Protein AF-E5BEN2-F1 (afdb_monomer_lite)

Sequence (14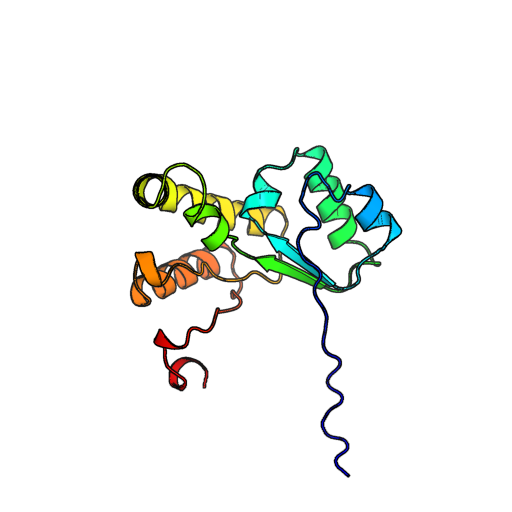9 aa):
MSSLWRSLMNLYLASLENDYVTIETMIDVKPLFVLGSFYYLQKLKQEILEQYFSYINSKDCKGFILDSGAFSMLNAKGGTESFLKNFDNYIDDYIKFIKFWNVKNFI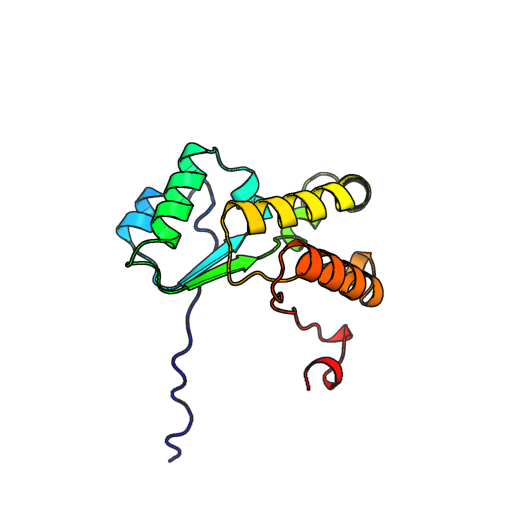ELDIDPLVGYSKVLEIREKIEKEVGRKSIPVWHISRGIEEWK

Radius of gyration: 16.74 Å; chains: 1; bounding box: 40×41×43 Å

Secondary structure (DSSP, 8-state):
--TT-------PBP-TTSTTS-HHHHHHH--SEEEEEHHHHTTS-HHHHHHHHHHHTSTT--EEEEE--HHHHHTSTTHHHHHHHHHHHHHHHHHHHHHHTT-SEEB----HHHH-HHHHHHHHHHHHHHHTS--BPPP-GGG-GGG--

Organism: NCBI:txid469605

Foldseek 3Di:
DDPPPPPPDQDADEDCLDPVNQLVNCVVVLRQHHEYEPVRLVPDDPVRNVSVLVSCPDPSHNYYEYEPCLVVVCPDPPHPVVCVVCVVVSLVVVLVVCQVSVHQEYAFRPDCVRPHPVVSVVSQVVSCVSNVHHYDYDDDVVVPPVVVD

pLDDT: mean 84.95, std 13.23, range [40.06, 98.19]

Structure (mmCIF, N/CA/C/O backbone):
data_AF-E5BEN2-F1
#
_entry.id   AF-E5BEN2-F1
#
loop_
_atom_site.group_PDB
_atom_site.id
_atom_site.type_symbol
_atom_site.label_atom_id
_atom_site.label_alt_id
_atom_site.label_comp_id
_atom_site.label_asym_id
_atom_site.label_entity_id
_atom_site.label_seq_id
_atom_site.pdbx_PDB_ins_code
_atom_site.Cartn_x
_atom_site.Cartn_y
_atom_site.Cartn_z
_atom_site.occupancy
_atom_site.B_iso_or_equiv
_atom_site.auth_seq_id
_atom_site.auth_comp_id
_atom_site.auth_asym_id
_atom_site.auth_atom_id
_atom_site.pdbx_PDB_model_num
ATOM 1 N N . MET A 1 1 ? -19.823 -29.394 -21.049 1.00 40.06 1 MET A N 1
ATOM 2 C CA . MET A 1 1 ? -18.737 -29.016 -20.115 1.00 40.06 1 MET A CA 1
ATOM 3 C C . MET A 1 1 ? -18.604 -27.499 -20.140 1.00 40.06 1 MET A C 1
ATOM 5 O O . MET A 1 1 ? -18.471 -26.942 -21.219 1.00 40.06 1 MET A O 1
ATOM 9 N N . SER A 1 2 ? -18.803 -26.841 -18.995 1.00 44.56 2 SER A N 1
ATOM 10 C CA . SER A 1 2 ? -19.105 -25.406 -18.870 1.00 44.56 2 SER A CA 1
ATOM 11 C C . SER A 1 2 ? -17.981 -24.483 -19.351 1.00 44.56 2 SER A C 1
ATOM 13 O O . SER A 1 2 ? -16.894 -24.467 -18.778 1.00 44.56 2 SER A O 1
ATOM 15 N N . SER A 1 3 ? -18.290 -23.621 -20.314 1.00 48.03 3 SER A N 1
ATOM 16 C CA . SER A 1 3 ? -17.457 -22.514 -20.802 1.00 48.03 3 SER A CA 1
ATOM 17 C C . SER A 1 3 ? -17.395 -21.308 -19.842 1.00 48.03 3 SER A C 1
ATOM 19 O O . SER A 1 3 ? -17.119 -20.196 -20.276 1.00 48.03 3 SER A O 1
ATOM 21 N N . LEU A 1 4 ? -17.666 -21.505 -18.546 1.00 51.31 4 LEU A N 1
ATOM 22 C CA . LEU A 1 4 ? -17.880 -20.431 -17.562 1.00 51.31 4 LEU A CA 1
ATOM 23 C C . LEU A 1 4 ? -16.706 -20.184 -16.595 1.00 51.31 4 LEU A C 1
ATOM 25 O O . LEU A 1 4 ? -16.824 -19.342 -15.716 1.00 51.31 4 LEU A O 1
ATOM 29 N N . TRP A 1 5 ? -15.558 -20.848 -16.769 1.00 48.09 5 TRP A N 1
ATOM 30 C CA . TRP A 1 5 ? -14.411 -20.726 -15.847 1.00 48.09 5 TRP A CA 1
ATOM 31 C C . TRP A 1 5 ? -13.084 -20.445 -16.557 1.00 48.09 5 TRP A C 1
ATOM 33 O O . TRP A 1 5 ? -12.080 -21.117 -16.341 1.00 48.09 5 TRP A O 1
ATOM 43 N N . ARG A 1 6 ? -13.068 -19.441 -17.431 1.00 49.69 6 ARG A N 1
ATOM 44 C CA . ARG A 1 6 ? -11.819 -18.770 -17.818 1.00 49.69 6 ARG A CA 1
ATOM 45 C C . ARG A 1 6 ? -11.941 -17.279 -17.533 1.00 49.69 6 ARG A C 1
ATOM 47 O O . ARG A 1 6 ? -11.786 -16.465 -18.436 1.00 49.69 6 ARG A O 1
ATOM 54 N N . SER A 1 7 ? -12.234 -16.909 -16.284 1.00 61.81 7 SER A N 1
ATOM 55 C CA . SER A 1 7 ? -11.740 -15.609 -15.835 1.00 61.81 7 SER A CA 1
ATOM 56 C C . SER A 1 7 ? -10.217 -15.734 -15.798 1.00 61.81 7 SER A C 1
ATOM 58 O O . SER A 1 7 ? -9.661 -16.668 -15.218 1.00 61.81 7 SER A O 1
ATOM 60 N N . LEU A 1 8 ? -9.531 -14.867 -16.536 1.00 73.12 8 LEU A N 1
ATOM 61 C CA . LEU A 1 8 ? -8.081 -14.771 -16.448 1.00 73.12 8 LEU A CA 1
ATOM 62 C C . LEU A 1 8 ? -7.760 -14.287 -15.031 1.00 73.12 8 LEU A C 1
ATOM 64 O O . LEU A 1 8 ? -8.157 -13.190 -14.645 1.00 73.12 8 LEU A O 1
ATOM 68 N N . MET A 1 9 ? -7.110 -15.138 -14.239 1.00 82.38 9 MET A N 1
ATOM 69 C CA . MET A 1 9 ? -6.640 -14.770 -12.910 1.00 82.38 9 MET A CA 1
ATOM 70 C C . MET A 1 9 ? -5.370 -13.932 -13.056 1.00 82.38 9 MET A C 1
ATOM 72 O O . MET A 1 9 ? -4.389 -14.390 -13.642 1.00 82.38 9 MET A O 1
ATOM 76 N N . ASN A 1 10 ? -5.386 -12.71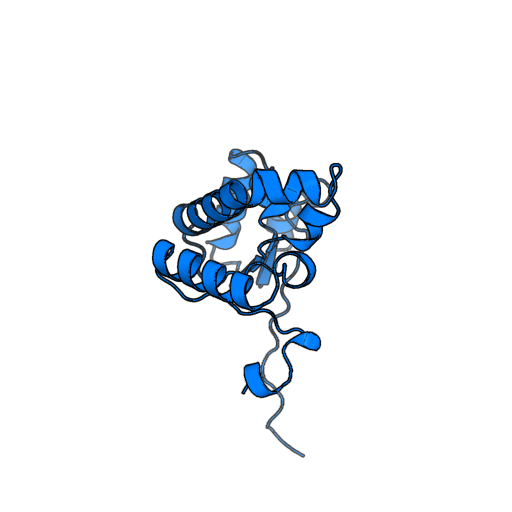6 -12.516 1.00 90.69 10 ASN A N 1
ATOM 77 C CA . ASN A 1 10 ? -4.198 -11.872 -12.459 1.00 90.69 10 ASN A CA 1
ATOM 78 C C . ASN A 1 10 ? -3.327 -12.319 -11.278 1.00 90.69 10 ASN A C 1
ATOM 80 O O . ASN A 1 10 ? -3.766 -12.265 -10.130 1.00 90.69 10 ASN A O 1
ATOM 84 N N . LEU A 1 11 ? -2.101 -12.766 -11.557 1.00 91.38 11 LEU A N 1
ATOM 85 C CA . LEU A 1 11 ? -1.121 -13.139 -10.537 1.00 91.38 11 LEU A CA 1
ATOM 86 C C . LEU A 1 11 ? -0.263 -11.925 -10.181 1.00 91.38 11 LEU A C 1
ATOM 88 O O . LEU A 1 11 ? 0.613 -11.555 -10.959 1.00 91.38 11 LEU A O 1
ATOM 92 N N . TYR A 1 12 ? -0.503 -11.335 -9.012 1.00 94.19 12 TYR A N 1
ATOM 93 C CA . TYR A 1 12 ? 0.297 -10.225 -8.501 1.00 94.19 12 TYR A CA 1
ATOM 94 C C . TYR A 1 12 ? 1.534 -10.747 -7.761 1.00 94.19 12 TYR A C 1
ATOM 96 O O . TYR A 1 12 ? 1.404 -11.510 -6.803 1.00 94.19 12 TYR A O 1
ATOM 104 N N . LEU A 1 13 ? 2.730 -10.343 -8.199 1.00 92.12 13 LEU A N 1
ATOM 105 C CA . LEU A 1 13 ? 3.991 -10.718 -7.554 1.00 92.12 13 LEU A CA 1
ATOM 106 C C . LEU A 1 13 ? 4.354 -9.715 -6.455 1.00 92.12 13 LEU A C 1
ATOM 108 O O . LEU A 1 13 ? 4.351 -8.509 -6.698 1.00 92.12 13 LEU A O 1
ATOM 112 N N . ALA A 1 14 ? 4.662 -10.232 -5.265 1.00 90.12 14 ALA A N 1
ATOM 113 C CA . ALA A 1 14 ? 5.042 -9.453 -4.087 1.00 90.12 14 ALA A CA 1
ATOM 114 C C . ALA A 1 14 ? 6.553 -9.509 -3.817 1.00 90.12 14 ALA A C 1
ATOM 116 O O . ALA A 1 14 ? 7.260 -10.318 -4.420 1.00 90.12 14 ALA A O 1
ATOM 117 N N . SER A 1 15 ? 7.034 -8.708 -2.857 1.00 85.44 15 SER A N 1
ATOM 118 C CA . SER A 1 15 ? 8.439 -8.700 -2.413 1.00 85.44 15 SER A CA 1
ATOM 119 C C . SER A 1 15 ? 9.429 -8.239 -3.499 1.00 85.44 15 SER A C 1
ATOM 121 O O . SER A 1 15 ? 10.587 -8.662 -3.518 1.00 85.44 15 SER A O 1
ATOM 123 N N . LEU A 1 16 ? 8.988 -7.341 -4.380 1.00 84.56 16 LEU A N 1
ATOM 124 C CA . LEU A 1 16 ? 9.842 -6.670 -5.369 1.00 84.56 16 LEU A CA 1
ATOM 125 C C . LEU A 1 16 ? 10.476 -5.382 -4.810 1.00 84.56 16 LEU A C 1
ATOM 127 O O . LEU A 1 16 ? 11.177 -4.666 -5.515 1.00 84.56 16 LEU A O 1
ATOM 131 N N . GLU A 1 17 ? 10.201 -5.086 -3.542 1.00 80.12 17 GLU A N 1
ATOM 132 C CA . GLU A 1 17 ? 10.622 -3.902 -2.797 1.00 80.12 17 GLU A CA 1
ATOM 133 C C . GLU A 1 17 ? 11.664 -4.202 -1.699 1.00 80.12 17 GLU A C 1
ATOM 135 O O . GLU A 1 17 ? 11.862 -3.391 -0.796 1.00 80.12 17 GLU A O 1
ATOM 140 N N . ASN A 1 18 ? 12.320 -5.366 -1.759 1.00 71.38 18 ASN A N 1
ATOM 141 C CA . ASN A 1 18 ? 13.310 -5.822 -0.777 1.00 71.38 18 ASN A CA 1
ATOM 142 C C . ASN A 1 18 ? 14.736 -5.802 -1.347 1.00 71.38 18 ASN A C 1
ATOM 144 O O . ASN A 1 18 ? 14.928 -6.067 -2.528 1.00 71.38 18 ASN A O 1
ATOM 148 N N . ASP A 1 19 ? 15.744 -5.620 -0.484 1.00 62.19 19 ASP A N 1
ATOM 149 C CA . ASP A 1 19 ? 17.171 -5.508 -0.858 1.00 62.19 19 ASP A CA 1
ATOM 150 C C . ASP A 1 19 ? 17.726 -6.687 -1.689 1.00 62.19 19 ASP A C 1
ATOM 152 O O . ASP A 1 19 ? 18.760 -6.558 -2.341 1.00 62.19 19 ASP A O 1
ATOM 156 N N . TYR A 1 20 ? 17.054 -7.843 -1.672 1.00 60.41 20 TYR A N 1
ATOM 157 C CA . TYR A 1 20 ? 17.446 -9.044 -2.420 1.00 60.41 20 TYR A CA 1
ATOM 158 C C . TYR A 1 20 ? 16.941 -9.071 -3.867 1.00 60.41 20 TYR A C 1
ATOM 160 O O . TYR A 1 20 ? 17.491 -9.803 -4.687 1.00 60.41 20 TYR A O 1
ATOM 168 N N . VAL A 1 21 ? 15.893 -8.305 -4.180 1.00 62.06 21 VAL A N 1
ATOM 169 C CA . VAL A 1 21 ? 15.361 -8.149 -5.536 1.00 62.06 21 VAL A CA 1
ATOM 170 C C . VAL A 1 21 ? 15.634 -6.713 -5.935 1.00 62.06 21 VAL A C 1
ATOM 172 O O . VAL A 1 21 ? 14.925 -5.793 -5.536 1.00 62.06 21 VAL A O 1
ATOM 175 N N . THR A 1 22 ? 16.706 -6.506 -6.696 1.00 69.75 22 THR A N 1
ATOM 176 C CA . THR A 1 22 ? 17.035 -5.165 -7.171 1.00 69.75 22 THR A CA 1
ATOM 177 C C . THR A 1 22 ? 15.934 -4.669 -8.104 1.00 69.75 22 THR A C 1
ATOM 179 O O . THR A 1 22 ? 15.300 -5.444 -8.825 1.00 69.75 22 THR A O 1
ATOM 182 N N . ILE A 1 23 ? 15.734 -3.352 -8.135 1.00 75.19 23 ILE A N 1
ATOM 183 C CA . ILE A 1 23 ? 14.875 -2.691 -9.123 1.00 75.19 23 ILE A CA 1
ATOM 184 C C . ILE A 1 23 ? 15.209 -3.132 -10.560 1.00 75.19 23 ILE A C 1
ATOM 186 O O . ILE A 1 23 ? 14.318 -3.284 -11.391 1.00 75.19 23 ILE A O 1
ATOM 190 N N . GLU A 1 24 ? 16.483 -3.429 -10.820 1.00 80.06 24 GLU A N 1
ATOM 191 C CA . GLU A 1 24 ? 16.995 -3.974 -12.079 1.00 80.06 24 GLU A CA 1
ATOM 192 C C . GLU A 1 24 ? 16.328 -5.312 -12.420 1.00 80.06 24 GLU A C 1
ATOM 194 O O . GLU A 1 24 ? 15.848 -5.493 -13.533 1.00 80.06 24 GLU A O 1
ATOM 199 N N . THR A 1 25 ? 16.176 -6.206 -11.437 1.00 83.25 25 THR A N 1
ATOM 200 C CA . THR A 1 25 ? 15.481 -7.488 -11.629 1.00 83.25 25 THR A CA 1
ATOM 201 C C . THR A 1 25 ? 14.020 -7.271 -12.024 1.00 83.25 25 THR A C 1
ATOM 203 O O . THR A 1 25 ? 13.506 -7.965 -12.899 1.00 83.25 25 THR A O 1
ATOM 206 N N . MET A 1 26 ? 13.335 -6.290 -11.423 1.00 83.06 26 MET A N 1
ATOM 207 C CA . MET A 1 26 ? 11.960 -5.953 -11.811 1.00 83.06 26 MET A CA 1
ATOM 208 C C . MET A 1 26 ? 11.896 -5.400 -13.243 1.00 83.06 26 MET A C 1
ATOM 210 O O . MET A 1 26 ? 10.996 -5.765 -14.002 1.00 83.06 26 MET A O 1
ATOM 214 N N . ILE A 1 27 ? 12.859 -4.558 -13.624 1.00 79.44 27 ILE A N 1
ATOM 215 C CA . ILE A 1 27 ? 12.969 -3.988 -14.974 1.00 79.44 27 ILE A CA 1
ATOM 216 C C . ILE A 1 27 ? 13.252 -5.074 -16.022 1.00 79.44 27 ILE A C 1
ATOM 218 O O . ILE A 1 27 ? 12.712 -4.995 -17.129 1.00 79.44 27 ILE A O 1
ATOM 222 N N . ASP A 1 28 ? 14.037 -6.093 -15.676 1.00 86.38 28 ASP A N 1
ATOM 223 C CA . ASP A 1 28 ? 14.388 -7.197 -16.573 1.00 86.38 28 ASP A CA 1
ATOM 224 C C . ASP A 1 28 ? 13.249 -8.214 -16.716 1.00 86.38 28 ASP A C 1
ATOM 226 O O . ASP A 1 28 ? 12.886 -8.601 -17.829 1.00 86.38 28 ASP A O 1
ATOM 230 N N . VAL A 1 29 ? 12.652 -8.631 -15.595 1.00 88.69 29 VAL A N 1
ATOM 231 C CA . VAL A 1 29 ? 11.583 -9.646 -15.565 1.00 88.69 29 VAL A CA 1
ATOM 232 C C . VAL A 1 29 ? 10.251 -9.084 -16.059 1.00 88.69 29 VAL A C 1
ATOM 234 O O . VAL A 1 29 ? 9.445 -9.820 -16.628 1.00 88.69 29 VAL A O 1
ATOM 237 N N . LYS A 1 30 ? 10.015 -7.783 -15.861 1.00 91.19 30 LYS A N 1
ATOM 238 C CA . LYS A 1 30 ? 8.799 -7.066 -16.270 1.00 91.19 30 LYS A CA 1
ATOM 239 C C . LYS A 1 30 ? 7.503 -7.750 -15.805 1.00 91.19 30 LYS A C 1
ATOM 241 O O . LYS A 1 30 ? 6.663 -8.115 -16.634 1.00 91.19 30 LYS A O 1
ATOM 246 N N . PRO A 1 31 ? 7.305 -7.916 -14.487 1.00 92.25 31 PRO A N 1
ATOM 247 C CA . PRO A 1 31 ? 6.089 -8.515 -13.949 1.00 92.25 31 PRO A CA 1
ATOM 248 C C . PRO A 1 31 ? 4.823 -7.729 -14.324 1.00 92.25 31 PRO A C 1
ATOM 250 O O . PRO A 1 31 ? 4.630 -6.582 -13.936 1.00 92.25 31 PRO A O 1
ATOM 253 N N . LEU A 1 32 ? 3.896 -8.385 -15.025 1.00 94.25 32 LEU A N 1
ATOM 254 C CA . LEU A 1 32 ? 2.661 -7.744 -15.492 1.00 94.25 32 LEU A CA 1
ATOM 255 C C . LEU A 1 32 ? 1.781 -7.218 -14.349 1.00 94.25 32 LEU A C 1
ATOM 257 O O . LEU A 1 32 ? 1.083 -6.225 -14.534 1.00 94.25 32 LEU A O 1
ATOM 261 N N . PHE A 1 33 ? 1.782 -7.871 -13.189 1.00 95.44 33 PHE A N 1
ATOM 262 C CA . PHE A 1 33 ? 0.991 -7.452 -12.037 1.00 95.44 33 PHE A CA 1
ATOM 263 C C . PHE A 1 33 ? 1.855 -7.465 -10.778 1.00 95.44 33 PHE A C 1
ATOM 265 O O . PHE A 1 33 ? 2.511 -8.464 -10.479 1.00 95.44 33 PHE A O 1
ATOM 272 N N . VAL A 1 34 ? 1.844 -6.359 -10.037 1.00 94.94 34 VAL A N 1
ATOM 273 C CA . VAL A 1 34 ? 2.730 -6.132 -8.890 1.00 94.94 34 VAL A CA 1
ATOM 274 C C . VAL A 1 34 ? 1.920 -5.830 -7.636 1.00 94.94 34 VAL A C 1
ATOM 276 O O . VAL A 1 34 ? 1.047 -4.960 -7.646 1.00 94.94 34 VAL A O 1
ATOM 279 N N . LEU A 1 35 ? 2.218 -6.546 -6.555 1.00 95.12 35 LEU A N 1
ATOM 280 C CA . LEU A 1 35 ? 1.724 -6.257 -5.212 1.00 95.12 35 LEU A CA 1
ATOM 281 C C . LEU A 1 35 ? 2.872 -5.637 -4.415 1.00 95.12 35 LEU A C 1
ATOM 283 O O . LEU A 1 35 ? 3.847 -6.319 -4.123 1.00 95.12 35 LEU A O 1
ATOM 287 N N . GLY A 1 36 ? 2.775 -4.354 -4.085 1.00 94.06 36 GLY A N 1
ATOM 288 C CA . GLY A 1 36 ? 3.777 -3.681 -3.258 1.00 94.06 36 GLY A CA 1
ATOM 289 C C . GLY A 1 36 ? 3.284 -3.505 -1.830 1.00 94.06 36 GLY A C 1
ATOM 290 O O . GLY A 1 36 ? 2.113 -3.211 -1.626 1.00 94.06 36 GLY A O 1
ATOM 291 N N . SER A 1 37 ? 4.164 -3.626 -0.842 1.00 93.94 37 SER A N 1
ATOM 292 C CA . SER A 1 37 ? 3.849 -3.356 0.560 1.00 93.94 37 SER A CA 1
ATOM 293 C C . SER A 1 37 ? 4.308 -1.961 0.977 1.00 93.94 37 SER A C 1
ATOM 295 O O . SER A 1 37 ? 5.499 -1.637 0.923 1.00 93.94 37 SER A O 1
ATOM 297 N N 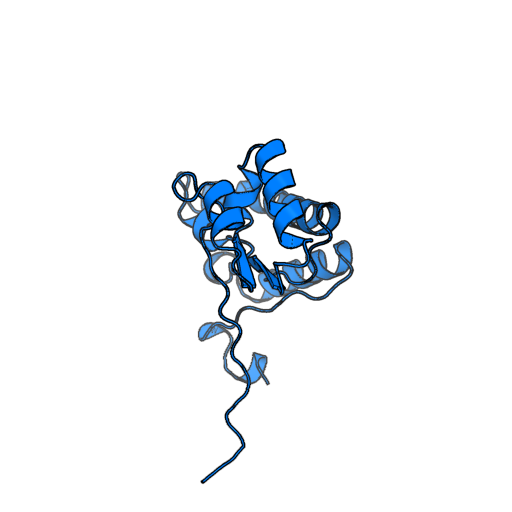. PHE A 1 38 ? 3.387 -1.133 1.474 1.00 94.56 38 PHE A N 1
ATOM 298 C CA . PHE A 1 38 ? 3.705 0.201 1.990 1.00 94.56 38 PHE A CA 1
ATOM 299 C C . PHE A 1 38 ? 4.750 0.166 3.115 1.00 94.56 38 PHE A C 1
ATOM 301 O O . PHE A 1 38 ? 5.603 1.051 3.195 1.00 94.56 38 PHE A O 1
ATOM 308 N N . TYR A 1 39 ? 4.739 -0.870 3.960 1.00 91.50 39 TYR A N 1
ATOM 309 C CA . TYR A 1 39 ? 5.719 -1.049 5.035 1.00 91.50 39 TYR A CA 1
ATOM 310 C C . TYR A 1 39 ? 7.176 -1.077 4.542 1.00 91.50 39 TYR A C 1
ATOM 312 O O . TYR A 1 39 ? 8.067 -0.566 5.225 1.00 91.50 39 TYR A O 1
ATOM 320 N N . TYR A 1 40 ? 7.425 -1.672 3.376 1.00 91.12 40 TYR A N 1
ATOM 321 C CA . TYR A 1 40 ? 8.759 -1.759 2.784 1.00 91.12 40 TYR A CA 1
ATOM 322 C C . TYR A 1 40 ? 9.033 -0.580 1.848 1.00 91.12 40 TYR A C 1
ATOM 324 O O . TYR A 1 40 ? 10.071 0.066 1.977 1.00 91.12 40 TYR A O 1
ATOM 332 N N . LEU A 1 41 ? 8.071 -0.221 0.990 1.00 92.56 41 LEU A N 1
ATOM 333 C CA . LEU A 1 41 ? 8.219 0.874 0.026 1.00 92.56 41 LEU A CA 1
ATOM 334 C C . LEU A 1 41 ? 8.556 2.215 0.689 1.00 92.56 41 LEU A C 1
ATOM 336 O O . LEU A 1 41 ? 9.399 2.947 0.180 1.00 92.56 41 LEU A O 1
ATOM 340 N N . GLN A 1 42 ? 7.960 2.527 1.845 1.00 92.00 42 GLN A N 1
ATOM 341 C CA . GLN A 1 42 ? 8.234 3.784 2.553 1.00 92.00 42 GLN A CA 1
ATOM 342 C C . GLN A 1 42 ? 9.669 3.898 3.101 1.00 92.00 42 GLN A C 1
ATOM 344 O O . GLN A 1 42 ? 10.091 4.980 3.495 1.00 92.00 42 GLN A O 1
ATOM 349 N N . LYS A 1 43 ? 10.404 2.782 3.179 1.00 90.12 43 LYS A N 1
ATOM 350 C CA . LYS A 1 43 ? 11.782 2.730 3.690 1.00 90.12 43 LYS A CA 1
ATOM 351 C C . LYS A 1 43 ? 12.824 2.821 2.582 1.00 90.12 43 LYS A C 1
ATOM 353 O O . LYS A 1 43 ? 14.008 2.977 2.878 1.00 90.12 43 LYS A O 1
ATOM 358 N N . LEU A 1 44 ? 12.402 2.672 1.328 1.00 89.31 44 LEU A N 1
ATOM 359 C CA . LEU A 1 44 ? 13.297 2.777 0.188 1.00 89.31 44 LEU A CA 1
ATOM 360 C C . LEU A 1 44 ? 13.804 4.210 0.046 1.00 89.31 44 LEU A C 1
ATOM 362 O O . LEU A 1 44 ? 13.122 5.178 0.383 1.00 89.31 44 LEU A O 1
ATOM 366 N N . LYS A 1 45 ? 15.014 4.342 -0.498 1.00 90.50 45 LYS A N 1
ATOM 367 C CA . LYS A 1 45 ? 15.533 5.648 -0.904 1.00 90.50 45 LYS A CA 1
ATOM 368 C C . LYS A 1 45 ? 14.656 6.227 -2.012 1.00 90.50 45 LYS A C 1
ATOM 370 O O . LYS A 1 45 ? 14.150 5.481 -2.854 1.00 90.50 45 LYS A O 1
ATOM 375 N N . GLN A 1 46 ? 14.529 7.550 -2.031 1.00 90.38 46 GLN A N 1
ATOM 376 C CA . GLN A 1 46 ? 13.672 8.265 -2.975 1.00 90.38 46 GLN A CA 1
ATOM 377 C C . GLN A 1 46 ? 13.988 7.900 -4.434 1.00 90.38 46 GLN A C 1
ATOM 379 O O . GLN A 1 46 ? 13.069 7.658 -5.210 1.00 90.38 46 GLN A O 1
ATOM 384 N N . GLU A 1 47 ? 15.267 7.757 -4.794 1.00 90.12 47 GLU A N 1
ATOM 385 C CA . GLU A 1 47 ? 15.674 7.436 -6.166 1.00 90.12 47 GLU A CA 1
ATOM 386 C C . GLU A 1 47 ? 15.227 6.028 -6.592 1.00 90.12 47 GLU A C 1
ATOM 388 O O . GLU A 1 47 ? 14.903 5.796 -7.756 1.00 90.12 47 GLU A O 1
ATOM 393 N N . ILE A 1 48 ? 15.196 5.077 -5.653 1.00 89.19 48 ILE A N 1
ATOM 394 C CA . ILE A 1 48 ? 14.724 3.707 -5.905 1.00 89.19 48 ILE A CA 1
ATOM 395 C C . ILE A 1 48 ? 13.200 3.704 -6.022 1.00 89.19 48 ILE A C 1
ATOM 397 O O . ILE A 1 48 ? 12.647 3.050 -6.905 1.00 89.19 48 ILE A O 1
ATOM 401 N N . LEU A 1 49 ? 12.519 4.462 -5.162 1.00 91.62 49 LEU A N 1
ATO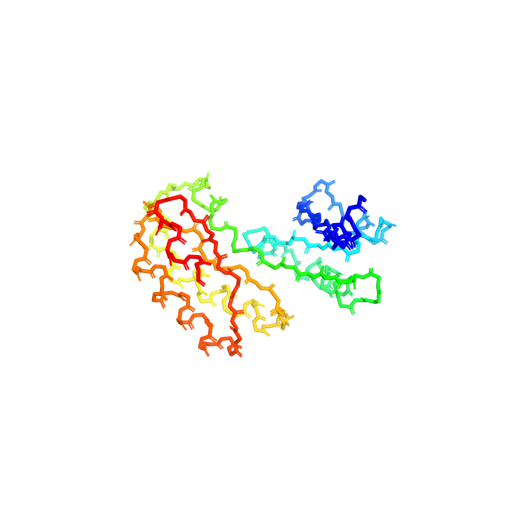M 402 C CA . LEU A 1 49 ? 11.065 4.580 -5.177 1.00 91.62 49 LEU A CA 1
ATOM 403 C C . LEU A 1 49 ? 10.561 5.218 -6.481 1.00 91.62 49 LEU A C 1
ATOM 405 O O . LEU A 1 49 ? 9.586 4.749 -7.067 1.00 91.62 49 LEU A O 1
ATOM 409 N N . GLU A 1 50 ? 11.266 6.231 -6.986 1.00 92.62 50 GLU A N 1
ATOM 410 C CA . GLU A 1 50 ? 11.000 6.842 -8.291 1.00 92.62 50 GLU A CA 1
ATOM 411 C C . GLU A 1 50 ? 11.163 5.847 -9.440 1.00 92.62 50 GLU A C 1
ATOM 413 O O . GLU A 1 50 ? 10.304 5.782 -10.321 1.00 92.62 50 GLU A O 1
ATOM 418 N N . GLN A 1 51 ? 12.214 5.023 -9.423 1.00 90.88 51 GLN A N 1
ATOM 419 C CA . GLN A 1 51 ? 12.388 3.968 -10.426 1.00 90.88 51 GLN A CA 1
ATOM 420 C C . GLN A 1 51 ? 11.289 2.903 -10.331 1.00 90.88 51 GLN A C 1
ATOM 422 O O . GLN A 1 51 ? 10.760 2.472 -11.358 1.00 90.88 51 GLN A O 1
ATOM 427 N N . TYR A 1 52 ? 10.893 2.528 -9.112 1.00 92.56 52 TYR A N 1
ATOM 428 C CA . TYR A 1 52 ? 9.796 1.595 -8.872 1.00 92.56 52 TYR A CA 1
ATOM 429 C C . TYR A 1 52 ? 8.497 2.116 -9.487 1.00 92.56 52 TYR A C 1
ATOM 431 O O . TYR A 1 52 ? 7.885 1.442 -10.314 1.00 92.56 52 TYR A O 1
ATOM 439 N N . PHE A 1 53 ? 8.105 3.352 -9.174 1.00 93.69 53 PHE A N 1
ATOM 440 C CA . PHE A 1 53 ? 6.884 3.935 -9.727 1.00 93.69 53 PHE A CA 1
ATOM 441 C C . PHE A 1 53 ? 6.990 4.294 -11.211 1.00 93.69 53 PHE A C 1
ATOM 443 O O . PHE A 1 53 ? 5.975 4.272 -11.907 1.00 93.69 53 PHE A O 1
ATOM 450 N N . SER A 1 54 ? 8.189 4.558 -11.732 1.00 93.00 54 SER A N 1
ATOM 451 C CA . SER A 1 54 ? 8.424 4.668 -13.175 1.00 93.00 54 SER A CA 1
ATOM 452 C C . SER A 1 54 ? 8.069 3.359 -13.885 1.00 93.00 54 SER A C 1
ATOM 454 O O . SER A 1 54 ? 7.330 3.367 -14.871 1.00 93.00 54 SER A O 1
ATOM 456 N N . TYR A 1 55 ? 8.494 2.217 -13.330 1.00 92.75 55 TYR A N 1
ATOM 457 C CA . TYR A 1 55 ? 8.109 0.903 -13.837 1.00 92.75 55 TYR A CA 1
ATOM 458 C C . TYR A 1 55 ? 6.600 0.643 -13.704 1.00 92.75 55 TYR A C 1
ATOM 460 O O . TYR A 1 55 ? 5.962 0.255 -14.686 1.00 92.75 55 TYR A O 1
ATOM 468 N N . ILE A 1 56 ? 6.011 0.902 -12.530 1.00 94.19 56 ILE A N 1
ATOM 469 C CA . ILE A 1 56 ? 4.569 0.715 -12.286 1.00 94.19 56 ILE A CA 1
ATOM 470 C C . ILE A 1 56 ? 3.710 1.521 -13.268 1.00 94.19 56 ILE A C 1
ATOM 472 O O . ILE A 1 56 ? 2.681 1.031 -13.725 1.00 94.19 56 ILE A O 1
ATOM 476 N N . ASN A 1 57 ? 4.138 2.733 -13.620 1.00 94.50 57 ASN A N 1
ATOM 477 C CA . ASN A 1 57 ? 3.427 3.600 -14.560 1.00 94.50 57 ASN A CA 1
ATOM 478 C C . ASN A 1 57 ? 3.786 3.336 -16.034 1.00 94.50 57 ASN A C 1
ATOM 480 O O . ASN A 1 57 ? 3.244 3.986 -16.930 1.00 94.50 57 ASN A O 1
ATOM 484 N N . SER A 1 58 ? 4.705 2.409 -16.306 1.00 93.62 58 SER A N 1
ATOM 485 C CA . SER A 1 58 ? 5.105 2.053 -17.665 1.00 93.62 58 SER A CA 1
ATOM 486 C C . SER A 1 58 ? 4.064 1.166 -18.355 1.00 93.62 58 SER A C 1
ATOM 488 O O . SER A 1 58 ? 3.200 0.556 -17.731 1.00 93.62 58 SER A O 1
ATOM 490 N N . LYS A 1 59 ? 4.191 1.016 -19.677 1.00 94.12 59 LYS A N 1
ATOM 491 C CA . LYS A 1 59 ? 3.348 0.105 -20.472 1.00 94.12 59 LYS A CA 1
ATOM 492 C C . LYS A 1 59 ? 3.546 -1.383 -20.142 1.00 94.12 59 LYS A C 1
ATOM 494 O O . LYS A 1 59 ? 2.715 -2.200 -20.560 1.00 94.12 59 LYS A O 1
ATOM 499 N N . ASP A 1 60 ? 4.649 -1.723 -19.474 1.00 93.12 60 ASP A N 1
ATOM 500 C CA . ASP A 1 60 ? 5.039 -3.100 -19.172 1.00 93.12 60 ASP A CA 1
ATOM 501 C C . ASP A 1 60 ? 4.283 -3.629 -17.939 1.00 93.12 60 ASP A C 1
ATOM 503 O O . ASP A 1 60 ? 3.936 -4.807 -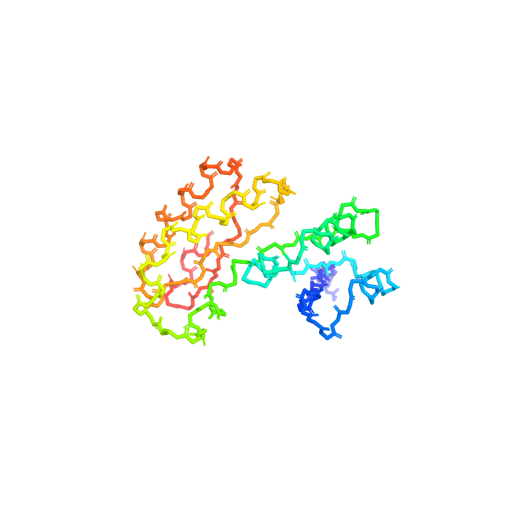17.902 1.00 93.12 60 ASP A O 1
ATOM 507 N N . CYS A 1 61 ? 3.922 -2.755 -16.991 1.00 94.00 61 CYS A N 1
ATOM 508 C CA . CYS A 1 61 ? 3.057 -3.095 -15.864 1.00 94.00 61 CYS A CA 1
ATOM 509 C C . CYS A 1 61 ? 1.575 -2.940 -16.257 1.00 94.00 61 CYS A C 1
ATOM 511 O O . CYS A 1 61 ? 1.150 -1.927 -16.812 1.00 94.00 61 CYS A O 1
ATOM 513 N N . LYS A 1 62 ? 0.764 -3.968 -15.998 1.00 95.19 62 LYS A N 1
ATOM 514 C CA . LYS A 1 62 ? -0.684 -4.004 -16.272 1.00 95.19 62 LYS A CA 1
ATOM 515 C C . LYS A 1 62 ? -1.534 -3.763 -15.035 1.00 95.19 62 LYS A C 1
ATOM 517 O O . LYS A 1 62 ? -2.702 -3.408 -15.174 1.00 95.19 62 LYS A O 1
ATOM 522 N N . GLY A 1 63 ? -0.978 -3.929 -13.841 1.00 95.12 63 GLY A N 1
ATOM 523 C CA . GLY A 1 63 ? -1.696 -3.619 -12.617 1.00 95.12 63 GLY A CA 1
ATOM 524 C C . GLY A 1 63 ? -0.794 -3.557 -11.400 1.00 95.12 63 GLY A C 1
ATOM 525 O O . GLY A 1 63 ? 0.090 -4.385 -11.215 1.00 95.12 63 GLY A O 1
ATOM 526 N N . PHE A 1 64 ? -1.091 -2.596 -10.537 1.00 96.81 64 PHE A N 1
ATOM 527 C CA . PHE A 1 64 ? -0.449 -2.436 -9.245 1.00 96.81 64 PHE A CA 1
ATOM 528 C C . PHE A 1 64 ? -1.507 -2.412 -8.151 1.00 96.81 64 PHE A C 1
ATOM 530 O O . PHE A 1 64 ? -2.546 -1.758 -8.309 1.00 96.81 64 PHE A O 1
ATOM 537 N N . ILE A 1 65 ? -1.237 -3.137 -7.070 1.00 97.44 65 ILE A N 1
ATOM 538 C CA . ILE A 1 65 ? -1.984 -3.069 -5.819 1.00 97.44 65 ILE A CA 1
ATOM 539 C C . ILE A 1 65 ? -0.989 -2.708 -4.722 1.00 97.44 65 ILE A C 1
ATOM 541 O O . ILE A 1 65 ? 0.063 -3.333 -4.602 1.00 97.44 65 ILE A O 1
ATOM 545 N N . LEU A 1 66 ? -1.333 -1.699 -3.927 1.00 97.31 66 LEU A N 1
ATOM 546 C CA . LEU A 1 66 ? -0.602 -1.370 -2.713 1.00 97.31 66 LEU A CA 1
ATOM 547 C C . LEU A 1 66 ? -1.256 -2.072 -1.522 1.00 97.31 66 LEU A C 1
ATOM 549 O O . LEU A 1 66 ? -2.401 -1.788 -1.187 1.00 97.31 66 LEU A O 1
ATOM 553 N N . ASP A 1 67 ? -0.529 -2.972 -0.884 1.00 95.19 67 ASP A N 1
ATOM 554 C CA . ASP A 1 67 ? -0.860 -3.503 0.430 1.00 95.19 67 ASP A CA 1
ATOM 555 C C . ASP A 1 67 ? -0.419 -2.513 1.520 1.00 95.19 67 ASP A C 1
ATOM 557 O O . ASP A 1 67 ? 0.658 -1.913 1.439 1.00 95.19 67 ASP A O 1
ATOM 561 N N . SER A 1 68 ? -1.238 -2.359 2.561 1.00 91.19 68 SER A N 1
ATOM 562 C CA . SER A 1 68 ? -0.910 -1.520 3.711 1.00 91.19 68 SER A CA 1
ATOM 563 C C . SER A 1 68 ? 0.308 -2.046 4.466 1.00 91.19 68 SER A C 1
ATOM 565 O O . SER A 1 68 ? 1.024 -1.253 5.063 1.00 91.19 68 SER A O 1
ATOM 567 N N . GLY A 1 69 ? 0.584 -3.357 4.433 1.00 88.62 69 GLY A N 1
ATOM 568 C CA . GLY A 1 69 ? 1.721 -3.950 5.146 1.00 88.62 69 GLY A CA 1
ATOM 569 C C . GLY A 1 69 ? 1.604 -3.858 6.672 1.00 88.62 69 GLY A C 1
ATOM 570 O O . GLY A 1 69 ? 2.610 -3.986 7.378 1.00 88.62 69 GLY A O 1
ATOM 571 N N . ALA A 1 70 ? 0.390 -3.643 7.189 1.00 82.56 70 ALA A N 1
ATOM 572 C CA . ALA A 1 70 ? 0.142 -3.455 8.613 1.00 82.56 70 ALA A CA 1
ATOM 573 C C . ALA A 1 70 ? 0.609 -4.665 9.438 1.00 82.56 70 ALA A C 1
ATOM 575 O O . ALA A 1 70 ? 1.315 -4.490 10.429 1.00 82.56 70 ALA A O 1
ATOM 576 N N . PHE A 1 71 ? 0.341 -5.891 8.975 1.00 80.00 71 PHE A N 1
ATOM 577 C CA . PHE A 1 71 ? 0.801 -7.122 9.627 1.00 80.00 71 PHE A CA 1
ATOM 578 C C . PHE A 1 71 ? 2.331 -7.193 9.782 1.00 80.00 71 PHE A C 1
ATOM 580 O O . PHE A 1 71 ? 2.844 -7.566 10.840 1.00 80.00 71 PHE A O 1
ATOM 587 N N . SER A 1 72 ? 3.084 -6.791 8.754 1.00 79.44 72 SER A N 1
ATOM 588 C CA . SER A 1 72 ? 4.553 -6.747 8.802 1.00 79.44 72 SER A CA 1
ATOM 589 C C . SER A 1 72 ? 5.057 -5.724 9.817 1.00 79.44 72 SER A C 1
ATOM 591 O O . SER A 1 72 ? 6.059 -5.961 10.494 1.00 79.44 72 SER A O 1
ATOM 593 N N . MET A 1 73 ? 4.347 -4.604 9.973 1.00 74.00 73 MET A N 1
ATOM 594 C CA . MET A 1 73 ? 4.680 -3.608 10.986 1.00 74.00 73 MET A CA 1
ATOM 595 C C . MET A 1 73 ? 4.433 -4.109 12.411 1.00 74.00 73 MET A C 1
ATOM 597 O O . MET A 1 73 ? 5.238 -3.823 13.293 1.00 74.00 73 MET A O 1
ATOM 601 N N . LEU A 1 74 ? 3.375 -4.889 12.638 1.00 73.38 74 LEU A N 1
ATOM 602 C CA . LEU A 1 74 ? 3.068 -5.469 13.953 1.00 73.38 74 LEU A CA 1
ATOM 603 C C . LEU A 1 74 ? 4.125 -6.440 14.451 1.00 73.38 74 LEU A C 1
ATOM 605 O O . LEU A 1 74 ? 4.427 -6.479 15.641 1.00 73.38 74 LEU A O 1
ATOM 609 N N . ASN A 1 75 ? 4.715 -7.189 13.527 1.00 71.00 75 ASN A N 1
ATOM 610 C CA . ASN A 1 75 ? 5.779 -8.136 13.829 1.00 71.00 75 ASN A CA 1
ATOM 611 C C . ASN A 1 75 ? 7.172 -7.476 13.887 1.00 71.00 75 ASN A C 1
ATOM 613 O O . ASN A 1 75 ? 8.167 -8.157 14.143 1.00 71.00 75 ASN A O 1
ATOM 617 N N . ALA A 1 76 ? 7.276 -6.162 13.653 1.00 69.06 76 ALA A N 1
ATOM 618 C CA . ALA A 1 76 ? 8.537 -5.436 13.734 1.00 69.06 76 ALA A CA 1
ATOM 619 C C . ALA A 1 76 ? 8.992 -5.226 15.194 1.00 69.06 76 ALA A C 1
ATOM 621 O O . ALA A 1 76 ? 8.192 -5.181 16.131 1.00 69.06 76 ALA A O 1
ATOM 622 N N . LYS A 1 77 ? 10.310 -5.083 15.404 1.00 54.09 77 LYS A N 1
ATOM 623 C CA . LYS A 1 77 ? 10.913 -4.882 16.736 1.00 54.09 77 LYS A CA 1
ATOM 624 C C . LYS A 1 77 ? 10.289 -3.663 17.437 1.00 54.09 77 LYS A C 1
ATOM 626 O O . LYS A 1 77 ? 10.419 -2.551 16.939 1.00 54.09 77 LYS A O 1
ATOM 631 N N . GLY A 1 78 ? 9.657 -3.877 18.594 1.00 60.44 78 GLY A N 1
ATOM 632 C CA . GLY A 1 78 ? 8.973 -2.832 19.376 1.00 60.44 78 GLY A CA 1
ATOM 633 C C . GLY A 1 78 ? 7.560 -3.211 19.838 1.00 60.44 78 GLY A C 1
ATOM 634 O O . GLY A 1 78 ? 7.037 -2.579 20.753 1.00 60.44 78 GLY A O 1
ATOM 635 N N . GLY A 1 79 ? 6.978 -4.268 19.259 1.00 64.94 79 GLY A N 1
ATOM 636 C CA . GLY A 1 79 ? 5.706 -4.851 19.694 1.00 64.94 79 GLY A CA 1
ATOM 637 C C . GLY A 1 79 ? 4.485 -3.940 19.505 1.00 64.94 79 GLY A C 1
ATOM 638 O O . GLY A 1 79 ? 4.563 -2.841 18.954 1.00 64.94 79 GLY A O 1
ATOM 639 N N . THR A 1 80 ? 3.335 -4.408 19.997 1.00 66.50 80 THR A N 1
ATOM 640 C CA . THR A 1 80 ? 2.024 -3.747 19.869 1.00 66.50 80 THR A CA 1
ATOM 641 C C . THR A 1 80 ? 1.986 -2.339 20.469 1.00 66.50 80 THR A C 1
ATOM 643 O O . THR A 1 80 ? 1.297 -1.460 19.960 1.00 66.50 80 THR A O 1
ATOM 646 N N . GLU A 1 81 ? 2.745 -2.092 21.535 1.00 67.88 81 GLU A N 1
ATOM 647 C CA . GLU A 1 81 ? 2.734 -0.812 22.249 1.00 67.88 81 GLU A CA 1
ATOM 648 C C . GLU A 1 81 ? 3.386 0.313 21.430 1.00 67.88 81 GLU A C 1
ATOM 650 O O . GLU A 1 81 ? 2.839 1.412 21.319 1.00 67.88 81 GLU A O 1
ATOM 655 N N . SER A 1 82 ? 4.511 0.024 20.766 1.00 68.19 82 SER A N 1
ATOM 656 C CA . SER A 1 82 ? 5.134 0.988 19.856 1.00 68.19 82 SER A CA 1
ATOM 657 C C . SER A 1 82 ? 4.294 1.224 18.600 1.00 68.19 82 SER A C 1
ATOM 659 O O . SER A 1 82 ? 4.333 2.327 18.051 1.00 68.19 82 SER A O 1
ATOM 661 N N . PHE A 1 83 ? 3.552 0.211 18.142 1.00 68.75 83 PHE A N 1
ATOM 662 C CA . PHE A 1 83 ? 2.618 0.340 17.026 1.00 68.75 83 PHE A CA 1
ATOM 663 C C . PHE A 1 83 ? 1.490 1.312 17.364 1.00 68.75 83 PHE A C 1
ATOM 665 O O . PHE A 1 83 ? 1.304 2.285 16.642 1.00 68.75 83 PHE A O 1
ATOM 672 N N . LEU A 1 84 ? 0.797 1.104 18.489 1.00 70.75 84 LEU A N 1
ATOM 673 C CA . LEU A 1 84 ? -0.331 1.946 18.900 1.00 70.75 84 LEU A CA 1
ATOM 674 C C . LEU A 1 84 ? 0.066 3.420 19.043 1.00 70.75 84 LEU A C 1
ATOM 676 O O . LEU A 1 84 ? -0.711 4.302 18.694 1.00 70.75 84 LEU A O 1
ATOM 680 N N . LYS A 1 85 ? 1.297 3.696 19.489 1.00 75.62 85 LYS A N 1
ATOM 681 C CA . LYS A 1 85 ? 1.807 5.066 19.624 1.00 75.62 85 LYS A CA 1
ATOM 682 C C . LYS A 1 85 ? 2.069 5.762 18.283 1.00 75.62 85 LYS A C 1
ATOM 684 O O . LYS A 1 85 ? 1.916 6.975 18.192 1.00 75.62 85 LYS A O 1
ATOM 689 N N . ASN A 1 86 ? 2.470 5.011 17.258 1.00 77.50 86 ASN A N 1
ATOM 690 C CA . ASN A 1 86 ? 2.794 5.539 15.926 1.00 77.50 86 ASN A CA 1
ATOM 691 C C . ASN A 1 86 ? 1.677 5.301 14.901 1.00 77.50 86 ASN A C 1
ATOM 693 O O . ASN A 1 86 ? 1.849 5.575 13.714 1.00 77.50 86 ASN A O 1
ATOM 697 N N . PHE A 1 87 ? 0.546 4.775 15.356 1.00 82.44 87 PHE A N 1
ATOM 698 C CA . PHE A 1 87 ? -0.516 4.271 14.507 1.00 82.44 87 PHE A CA 1
ATOM 699 C C . PHE A 1 87 ? -1.164 5.359 13.644 1.00 82.44 87 PHE A C 1
ATOM 701 O O . PHE A 1 87 ? -1.290 5.192 12.431 1.00 82.44 87 PHE A O 1
ATOM 708 N N . ASP A 1 88 ? -1.499 6.500 14.249 1.00 87.12 88 ASP A N 1
ATOM 709 C CA . ASP A 1 88 ? -2.096 7.629 13.527 1.00 87.12 88 ASP A CA 1
ATOM 710 C C . ASP A 1 88 ? -1.139 8.194 12.469 1.00 87.12 88 ASP A C 1
ATOM 712 O O . ASP A 1 88 ? -1.552 8.446 11.336 1.00 87.12 88 ASP A O 1
ATOM 716 N N . ASN A 1 89 ? 0.155 8.297 12.799 1.00 90.81 89 ASN A N 1
ATOM 717 C CA . ASN A 1 89 ? 1.182 8.732 11.849 1.00 90.81 89 ASN A CA 1
ATOM 718 C C . ASN A 1 89 ? 1.260 7.782 10.651 1.00 90.81 89 ASN A C 1
ATOM 720 O O . ASN A 1 89 ? 1.348 8.234 9.515 1.00 90.81 89 ASN A O 1
ATOM 724 N N . TYR A 1 90 ? 1.168 6.472 10.889 1.00 91.44 90 TYR A N 1
ATOM 725 C CA . TYR A 1 90 ? 1.200 5.490 9.811 1.00 91.44 90 TYR A CA 1
ATOM 726 C C . TYR A 1 90 ? 0.003 5.608 8.867 1.00 91.44 90 TYR A C 1
ATOM 728 O O . TYR A 1 90 ? 0.176 5.516 7.654 1.00 91.44 90 TYR A O 1
ATOM 736 N N . ILE A 1 91 ? -1.203 5.835 9.401 1.00 93.31 91 ILE A N 1
ATOM 737 C CA . ILE A 1 91 ? -2.398 6.078 8.580 1.00 93.31 91 ILE A CA 1
ATOM 738 C C . ILE A 1 91 ? -2.199 7.331 7.726 1.00 93.31 91 ILE A C 1
ATOM 740 O O . ILE A 1 91 ? -2.462 7.309 6.523 1.00 93.31 91 ILE A O 1
ATOM 744 N N . ASP A 1 92 ? -1.728 8.419 8.332 1.00 95.62 92 ASP A N 1
ATOM 745 C CA . ASP A 1 92 ? -1.539 9.682 7.625 1.00 95.62 92 ASP A CA 1
ATOM 746 C C . ASP A 1 92 ? -0.449 9.567 6.550 1.00 95.62 92 ASP A C 1
ATOM 748 O O . ASP A 1 92 ? -0.614 10.079 5.441 1.00 95.62 92 ASP A O 1
ATOM 752 N N . ASP A 1 93 ? 0.640 8.854 6.830 1.00 96.00 93 ASP A N 1
ATOM 753 C CA . ASP A 1 93 ? 1.709 8.610 5.865 1.00 96.00 93 ASP A CA 1
ATOM 754 C C . ASP A 1 93 ? 1.262 7.666 4.744 1.00 96.00 93 ASP A C 1
ATOM 756 O O . ASP A 1 93 ? 1.592 7.909 3.582 1.00 96.00 93 ASP A O 1
ATOM 760 N N . TYR A 1 94 ? 0.424 6.671 5.043 1.00 96.94 94 TYR A N 1
ATOM 761 C CA . TYR A 1 94 ? -0.200 5.820 4.030 1.00 96.94 94 TYR A CA 1
ATOM 762 C C . TYR A 1 94 ? -1.095 6.633 3.084 1.00 96.94 94 TYR A C 1
ATOM 764 O O . TYR A 1 94 ? -0.970 6.532 1.862 1.00 96.94 94 TYR A O 1
ATOM 772 N N . ILE A 1 95 ? -1.938 7.521 3.627 1.00 97.62 95 ILE A N 1
ATOM 773 C CA . ILE A 1 95 ? -2.777 8.443 2.843 1.00 97.62 95 ILE A CA 1
ATOM 774 C C . ILE A 1 95 ? -1.910 9.350 1.962 1.00 97.62 95 ILE A C 1
ATOM 776 O O . ILE A 1 95 ? -2.173 9.482 0.761 1.00 97.62 95 ILE A O 1
ATOM 780 N N . LYS A 1 96 ? -0.868 9.973 2.531 1.00 98.00 96 LYS A N 1
ATOM 781 C CA . LYS A 1 96 ? 0.062 10.832 1.779 1.00 98.00 96 LYS A CA 1
ATOM 782 C C . LYS A 1 96 ? 0.728 10.056 0.651 1.00 98.00 96 LYS A C 1
ATOM 784 O O . LYS A 1 96 ? 0.770 10.558 -0.468 1.00 98.00 96 LYS A O 1
ATOM 789 N N . PHE A 1 97 ? 1.187 8.837 0.919 1.00 98.00 97 PHE A N 1
ATOM 790 C CA . PHE A 1 97 ? 1.851 7.983 -0.058 1.00 98.00 97 PHE A CA 1
ATOM 791 C C . PHE A 1 97 ? 0.922 7.624 -1.225 1.00 98.00 97 PHE A C 1
ATOM 793 O O . PHE A 1 97 ? 1.287 7.808 -2.388 1.00 98.00 97 PHE A O 1
ATOM 800 N N . ILE A 1 98 ? -0.313 7.197 -0.932 1.00 98.19 98 ILE A N 1
ATOM 801 C CA . ILE A 1 98 ? -1.333 6.889 -1.946 1.00 98.19 98 ILE A CA 1
ATOM 802 C C . ILE A 1 98 ? -1.642 8.113 -2.817 1.00 98.19 98 ILE A C 1
ATOM 804 O O . ILE A 1 98 ? -1.826 7.987 -4.033 1.00 98.19 98 ILE A O 1
ATOM 808 N N . LYS A 1 99 ? -1.734 9.303 -2.212 1.00 98.06 99 LYS A N 1
ATOM 809 C CA . LYS A 1 99 ? -2.012 10.553 -2.934 1.00 98.06 99 LYS A CA 1
ATOM 810 C C . LYS A 1 99 ? -0.825 10.979 -3.789 1.00 98.06 99 LYS A C 1
ATOM 812 O O . LYS A 1 99 ? -1.024 11.267 -4.965 1.00 98.06 99 LYS A O 1
ATOM 817 N N . PHE A 1 100 ? 0.377 10.973 -3.220 1.00 97.44 100 PHE A N 1
ATOM 818 C CA . PHE A 1 100 ? 1.610 11.394 -3.881 1.00 97.44 100 PHE A CA 1
ATOM 819 C C . PHE A 1 100 ? 1.897 10.553 -5.129 1.00 97.44 100 PHE A C 1
ATOM 821 O O . PHE A 1 100 ? 2.073 11.101 -6.213 1.00 97.44 100 PHE A O 1
ATOM 828 N N . TRP A 1 101 ? 1.834 9.225 -5.005 1.00 97.38 101 TRP A N 1
ATOM 829 C CA . TRP A 1 101 ? 2.058 8.302 -6.122 1.00 97.38 101 TRP A CA 1
ATOM 830 C C . TRP A 1 101 ? 0.800 7.999 -6.943 1.00 97.38 101 TRP A C 1
ATOM 832 O O . TRP A 1 101 ? 0.836 7.184 -7.863 1.00 97.38 101 TRP A O 1
ATOM 842 N N . ASN A 1 102 ? -0.325 8.650 -6.627 1.00 96.94 102 ASN A N 1
ATOM 843 C CA . ASN A 1 102 ? -1.611 8.480 -7.307 1.00 96.94 102 ASN A CA 1
ATOM 844 C C . ASN A 1 102 ? -2.056 7.006 -7.436 1.00 96.94 102 ASN A C 1
ATOM 846 O O . ASN A 1 102 ? -2.624 6.597 -8.455 1.00 96.94 102 ASN A O 1
ATOM 850 N N . VAL A 1 103 ? -1.806 6.208 -6.395 1.00 97.12 103 VAL A N 1
ATOM 851 C CA . VAL A 1 103 ? -2.077 4.764 -6.377 1.00 97.12 103 VAL A CA 1
ATOM 852 C C . VAL A 1 103 ? -3.572 4.505 -6.554 1.00 97.12 103 VAL A C 1
ATOM 854 O O . VAL A 1 103 ? -4.401 5.040 -5.815 1.00 97.12 103 VAL A O 1
ATOM 857 N N . LYS A 1 104 ? -3.928 3.691 -7.554 1.00 96.31 104 LYS A N 1
ATOM 858 C CA . LYS A 1 104 ? -5.330 3.439 -7.926 1.00 96.31 104 LYS A CA 1
ATOM 859 C C . LYS A 1 104 ? -5.989 2.356 -7.088 1.00 96.31 104 LYS A C 1
ATOM 861 O O . LYS A 1 104 ? -7.103 2.568 -6.626 1.00 96.31 104 LYS A O 1
ATOM 866 N N . ASN A 1 105 ? -5.287 1.247 -6.880 1.00 97.12 105 ASN A N 1
ATOM 867 C CA . ASN A 1 105 ? -5.771 0.116 -6.102 1.00 97.12 105 ASN A CA 1
ATOM 868 C C . ASN A 1 105 ? -4.912 -0.012 -4.850 1.00 97.12 105 ASN A C 1
ATOM 870 O O . ASN A 1 105 ? -3.696 -0.185 -4.951 1.00 97.12 105 ASN A O 1
ATOM 874 N N . PHE A 1 106 ? -5.534 0.076 -3.684 1.00 97.62 106 PHE A N 1
ATOM 875 C CA . PHE A 1 106 ? -4.852 -0.104 -2.411 1.00 97.62 106 PHE A CA 1
ATOM 876 C C . PHE A 1 106 ? -5.747 -0.867 -1.444 1.00 97.62 106 PHE A C 1
ATOM 878 O O . PHE A 1 106 ? -6.969 -0.726 -1.476 1.00 97.62 106 PHE A O 1
ATOM 885 N N . ILE A 1 107 ? -5.129 -1.685 -0.607 1.00 95.75 107 ILE A N 1
ATOM 886 C CA . ILE A 1 107 ? -5.792 -2.506 0.398 1.00 95.75 107 ILE A CA 1
ATOM 887 C C . ILE A 1 107 ? -5.991 -1.664 1.661 1.00 95.75 107 ILE A C 1
ATOM 889 O O . ILE A 1 107 ? -5.204 -0.761 1.963 1.00 95.75 107 ILE A O 1
ATOM 893 N N . GLU A 1 108 ? -7.075 -1.920 2.386 1.00 92.81 108 GLU A N 1
ATOM 894 C CA . GLU A 1 108 ? -7.260 -1.351 3.719 1.00 92.81 108 GLU A CA 1
ATOM 895 C C . GLU A 1 108 ? -6.185 -1.805 4.726 1.00 92.81 108 GLU A C 1
ATOM 897 O O . GLU A 1 108 ? -5.328 -2.643 4.437 1.00 92.81 108 GLU A O 1
ATOM 902 N N . LEU A 1 109 ? -6.221 -1.244 5.936 1.00 90.44 109 LEU A N 1
ATOM 903 C CA . LEU A 1 109 ? -5.381 -1.733 7.025 1.00 90.44 109 LEU A CA 1
ATOM 904 C C . LEU A 1 109 ? -6.014 -2.989 7.637 1.00 90.44 109 LEU A C 1
ATOM 906 O O . LEU A 1 109 ? -7.058 -2.900 8.278 1.00 90.44 109 LEU A O 1
ATOM 910 N N . ASP A 1 110 ? -5.349 -4.132 7.473 1.00 85.50 110 ASP A N 1
ATOM 911 C CA . ASP A 1 110 ? -5.662 -5.388 8.166 1.00 85.50 110 ASP A CA 1
ATOM 912 C C . ASP A 1 110 ? -5.076 -5.356 9.588 1.00 85.50 110 ASP A C 1
ATOM 914 O O . ASP A 1 110 ? -3.896 -5.645 9.814 1.00 85.50 110 ASP A O 1
ATOM 918 N N . ILE A 1 111 ? -5.892 -4.896 10.540 1.00 84.69 111 ILE A N 1
ATOM 919 C CA . ILE A 1 111 ? -5.514 -4.688 11.951 1.00 84.69 111 ILE A CA 1
ATOM 920 C C . ILE A 1 111 ? -6.651 -5.037 12.922 1.00 84.69 111 ILE A C 1
ATOM 922 O O . ILE A 1 111 ? -6.629 -4.635 14.090 1.00 84.69 111 ILE A O 1
ATOM 926 N N . ASP A 1 112 ? -7.650 -5.789 12.459 1.00 83.56 112 ASP A N 1
ATOM 927 C CA . ASP A 1 112 ? -8.795 -6.242 13.251 1.00 83.56 112 ASP A CA 1
ATOM 928 C C . ASP A 1 112 ? -8.404 -6.823 14.611 1.00 83.56 112 ASP A C 1
ATOM 930 O O . ASP A 1 112 ? -9.054 -6.464 15.597 1.00 83.56 112 ASP A O 1
ATOM 934 N N . PRO A 1 113 ? -7.344 -7.657 14.726 1.00 79.81 113 PRO A N 1
ATOM 935 C CA . PRO A 1 113 ? -6.968 -8.249 16.007 1.00 79.81 113 PRO A CA 1
ATOM 936 C C . PRO A 1 113 ? -6.522 -7.233 17.066 1.00 79.81 113 PRO A C 1
ATOM 938 O O . PRO A 1 113 ? -6.402 -7.595 18.233 1.00 79.81 113 PRO A O 1
ATOM 941 N N . LEU A 1 114 ? -6.243 -5.984 16.681 1.00 78.75 114 LEU A N 1
ATOM 942 C CA . LEU A 1 114 ? -5.697 -4.965 17.577 1.00 78.75 114 LEU A CA 1
ATOM 943 C C . LEU A 1 114 ? -6.712 -3.927 18.007 1.00 78.75 114 LEU A C 1
ATOM 945 O O . LEU A 1 114 ? -6.741 -3.545 19.173 1.00 78.75 114 LEU A O 1
ATOM 949 N N . VAL A 1 115 ? -7.495 -3.434 17.052 1.00 82.69 115 VAL A N 1
ATOM 950 C CA . VAL A 1 115 ? -8.394 -2.294 17.271 1.00 82.69 115 VAL A CA 1
ATOM 951 C C . VAL A 1 115 ? -9.867 -2.672 17.141 1.00 82.69 115 VAL A C 1
ATOM 953 O O . VAL A 1 115 ? -10.738 -1.862 17.451 1.00 82.69 115 VAL A O 1
ATOM 956 N N . GLY A 1 116 ? -10.153 -3.907 16.716 1.00 86.44 116 GLY A N 1
ATOM 957 C CA . GLY A 1 116 ? -11.498 -4.380 16.423 1.00 86.44 116 GLY A CA 1
ATOM 958 C C . GLY A 1 116 ? -12.037 -3.865 15.086 1.00 86.44 116 GLY A C 1
ATOM 959 O O . GLY A 1 116 ? -11.607 -2.841 14.552 1.00 86.44 116 GLY A O 1
ATOM 960 N N . TYR A 1 117 ? -13.023 -4.582 14.544 1.00 87.94 117 TYR A N 1
ATOM 961 C CA . TYR A 1 117 ? -13.531 -4.325 13.195 1.00 87.94 117 TYR A CA 1
ATOM 962 C C . TYR A 1 117 ? -14.219 -2.958 13.043 1.00 87.94 117 TYR A C 1
ATOM 964 O O . TYR A 1 117 ? -14.038 -2.280 12.034 1.00 87.94 117 TYR A O 1
ATOM 972 N N . SER A 1 118 ? -14.947 -2.492 14.065 1.00 88.94 118 SER A N 1
ATOM 973 C CA . SER A 1 118 ? -15.582 -1.166 14.030 1.00 88.94 118 SER A CA 1
ATOM 974 C C . SER A 1 118 ? -14.561 -0.051 13.810 1.00 88.94 118 SER A C 1
ATOM 976 O O . SER A 1 118 ? -14.815 0.878 13.047 1.00 88.94 118 SER A O 1
ATOM 978 N N . LYS A 1 119 ? -13.375 -0.167 14.420 1.00 89.62 119 LYS A N 1
ATOM 979 C CA . LYS A 1 119 ? -12.317 0.825 14.252 1.00 89.62 119 LYS A CA 1
ATOM 980 C C . LYS A 1 119 ? -11.686 0.755 12.863 1.00 89.62 119 LYS A C 1
ATOM 982 O O . LYS A 1 119 ? -11.385 1.797 12.290 1.00 89.62 119 LYS A O 1
ATOM 987 N N . VAL A 1 120 ? -11.538 -0.446 12.300 1.00 89.38 120 VAL A N 1
ATOM 988 C CA . VAL A 1 120 ? -11.083 -0.635 10.911 1.00 89.38 120 VAL A CA 1
ATOM 989 C C . VAL A 1 120 ? -12.017 0.071 9.930 1.00 89.38 120 VAL A C 1
ATOM 991 O O . VAL A 1 120 ? -11.534 0.756 9.033 1.00 89.38 120 VAL A O 1
ATOM 994 N N . LEU A 1 121 ? -13.335 -0.004 10.137 1.00 91.31 121 LEU A N 1
ATOM 995 C CA . LEU A 1 121 ? -14.313 0.704 9.305 1.00 91.31 121 LEU A CA 1
ATOM 996 C C . LEU A 1 121 ? -14.166 2.231 9.378 1.00 91.31 121 LEU A C 1
ATOM 998 O O . LEU A 1 121 ? -14.164 2.883 8.336 1.00 91.31 121 LEU A O 1
ATOM 1002 N N . GLU A 1 122 ? -13.973 2.800 10.572 1.00 94.06 122 GLU A N 1
ATOM 1003 C CA . GLU A 1 122 ? -13.706 4.242 10.728 1.00 94.06 122 GLU A CA 1
ATOM 1004 C C . GLU A 1 122 ? -12.428 4.669 9.987 1.00 94.06 122 GLU A C 1
ATOM 1006 O O . GLU A 1 122 ? -12.379 5.717 9.341 1.00 94.06 122 GLU A O 1
ATOM 1011 N N . ILE A 1 123 ? -11.375 3.850 10.068 1.00 93.38 123 ILE A N 1
ATOM 1012 C CA . ILE A 1 123 ? -10.099 4.114 9.395 1.00 93.38 123 ILE A CA 1
ATOM 1013 C C . ILE A 1 123 ? -10.257 4.000 7.879 1.00 93.38 123 ILE A C 1
ATOM 1015 O O . ILE A 1 123 ? -9.762 4.866 7.156 1.00 93.38 123 ILE A O 1
ATOM 1019 N N . ARG A 1 124 ? -10.966 2.971 7.396 1.00 94.75 124 ARG A N 1
ATOM 1020 C CA . ARG A 1 124 ? -11.315 2.802 5.981 1.00 94.75 124 ARG A CA 1
ATOM 1021 C C . ARG A 1 124 ? -12.016 4.058 5.476 1.00 94.75 124 ARG A C 1
ATOM 1023 O O . ARG A 1 124 ? -11.558 4.653 4.506 1.00 94.75 124 ARG A O 1
ATOM 1030 N N . GLU A 1 125 ? -13.056 4.513 6.171 1.00 96.19 125 GLU A N 1
ATOM 1031 C CA . GLU A 1 125 ? -13.801 5.717 5.799 1.00 96.19 125 GLU A CA 1
ATOM 1032 C C . GLU A 1 125 ? -12.904 6.966 5.769 1.00 96.19 125 GLU A C 1
ATOM 1034 O O . GLU A 1 125 ? -12.938 7.719 4.792 1.00 96.19 125 GLU A O 1
ATOM 1039 N N . LYS A 1 126 ? -12.047 7.163 6.785 1.00 96.12 126 LYS A N 1
ATOM 1040 C CA . LYS A 1 126 ? -11.065 8.263 6.813 1.00 96.12 126 LYS A CA 1
ATOM 1041 C C . LYS A 1 126 ? -10.155 8.223 5.581 1.00 96.12 126 LYS A C 1
ATOM 1043 O O . LYS A 1 126 ? -10.020 9.234 4.894 1.00 96.12 126 LYS A O 1
ATOM 1048 N N . ILE A 1 127 ? -9.536 7.076 5.296 1.00 96.50 127 ILE A N 1
ATOM 1049 C CA . ILE A 1 127 ? -8.596 6.923 4.176 1.00 96.50 127 ILE A CA 1
ATOM 1050 C C . ILE A 1 127 ? -9.305 7.176 2.848 1.00 96.50 127 ILE A C 1
ATOM 1052 O O . ILE A 1 127 ? -8.829 7.969 2.039 1.00 96.50 127 ILE A O 1
ATOM 1056 N N . GLU A 1 128 ? -10.457 6.545 2.624 1.00 97.31 128 GLU A N 1
ATOM 1057 C CA . GLU A 1 128 ? -11.211 6.688 1.379 1.00 97.31 128 GLU A CA 1
ATOM 1058 C C . GLU A 1 128 ? -11.656 8.131 1.135 1.00 97.31 128 GLU A C 1
ATOM 1060 O O . GLU A 1 128 ? -11.573 8.617 0.004 1.00 97.31 128 GLU A O 1
ATOM 1065 N N . LYS A 1 129 ? -12.079 8.836 2.192 1.00 97.69 129 LYS A N 1
ATOM 1066 C CA . LYS A 1 129 ? -12.450 10.252 2.135 1.00 97.69 129 LYS A CA 1
ATOM 1067 C C . LYS A 1 129 ? -11.259 11.139 1.769 1.00 97.69 129 LYS A C 1
ATOM 1069 O O . LYS A 1 129 ? -11.382 11.985 0.888 1.00 97.69 129 LYS A O 1
ATOM 1074 N N . GLU A 1 130 ? -10.110 10.941 2.412 1.00 97.62 130 GLU A N 1
ATOM 1075 C CA . GLU A 1 130 ? -8.908 11.761 2.198 1.00 97.62 130 GLU A CA 1
ATOM 1076 C C . GLU A 1 130 ? -8.226 11.503 0.847 1.00 97.62 130 GLU A C 1
ATOM 1078 O O . GLU A 1 130 ? -7.649 12.411 0.233 1.00 97.62 130 GLU A O 1
ATOM 1083 N N . VAL A 1 131 ? -8.276 10.254 0.382 1.00 97.25 131 VAL A N 1
ATOM 1084 C CA . VAL A 1 131 ? -7.716 9.819 -0.902 1.00 97.25 131 VAL A CA 1
ATOM 1085 C C . VAL A 1 131 ? -8.682 10.100 -2.065 1.00 97.25 131 VAL A C 1
ATOM 1087 O O . VAL A 1 131 ? -8.242 10.321 -3.202 1.00 97.25 131 VAL A O 1
ATOM 1090 N N . GLY A 1 132 ? -9.990 10.085 -1.798 1.00 97.25 132 GLY A N 1
ATOM 1091 C CA . GLY A 1 132 ? -11.054 10.269 -2.785 1.00 97.25 132 GLY A CA 1
ATOM 1092 C C . GLY A 1 132 ? -11.328 9.035 -3.652 1.00 97.25 132 GLY A C 1
ATOM 1093 O O . GLY A 1 132 ? -11.791 9.181 -4.782 1.00 97.25 132 GLY A O 1
ATOM 1094 N N . ARG A 1 133 ? -10.993 7.825 -3.184 1.00 95.31 133 ARG A N 1
ATOM 1095 C CA . ARG A 1 133 ? -11.292 6.555 -3.877 1.00 95.31 133 ARG A CA 1
ATOM 1096 C C . ARG A 1 133 ? -11.422 5.405 -2.874 1.00 95.31 133 ARG A C 1
ATOM 1098 O O . ARG A 1 133 ? -10.884 5.497 -1.774 1.00 95.31 133 ARG A O 1
ATOM 1105 N N . LYS A 1 134 ? -12.135 4.348 -3.267 1.00 96.19 134 LYS A N 1
ATOM 1106 C CA . LYS A 1 134 ? -12.399 3.173 -2.425 1.00 96.19 134 LYS A CA 1
ATOM 1107 C C . LYS A 1 134 ? -11.158 2.301 -2.245 1.00 96.19 134 LYS A C 1
ATOM 1109 O O . LYS A 1 134 ? -10.384 2.151 -3.191 1.00 96.19 134 LYS A O 1
ATOM 1114 N N . SER A 1 135 ? -10.991 1.738 -1.049 1.00 95.44 135 SER A N 1
ATOM 1115 C CA . SER A 1 135 ? -9.979 0.714 -0.787 1.00 95.44 135 SER A CA 1
ATOM 1116 C C . SER A 1 135 ? -10.500 -0.674 -1.166 1.00 95.44 135 SER A C 1
ATOM 1118 O O . SER A 1 135 ? -11.700 -0.888 -1.347 1.00 95.44 135 SER A O 1
ATOM 1120 N N . ILE A 1 136 ? -9.588 -1.636 -1.286 1.00 94.19 136 ILE A N 1
ATOM 1121 C CA . ILE A 1 136 ? -9.911 -3.058 -1.375 1.00 94.19 136 ILE A CA 1
ATOM 1122 C C . ILE A 1 136 ? -10.070 -3.575 0.065 1.00 94.19 136 ILE A C 1
ATOM 1124 O O . ILE A 1 136 ? -9.091 -3.534 0.819 1.00 94.19 136 ILE A O 1
ATOM 1128 N N . PRO A 1 137 ? -11.270 -4.024 0.478 1.00 90.00 137 PRO A N 1
ATOM 1129 C CA . PRO A 1 137 ? -11.480 -4.581 1.809 1.00 90.00 137 PRO A CA 1
ATOM 1130 C C . PRO A 1 137 ? -10.798 -5.948 1.943 1.00 90.00 137 PRO A C 1
ATOM 1132 O O . PRO A 1 137 ? -10.750 -6.723 0.985 1.00 90.00 137 PRO A O 1
ATOM 1135 N N . VAL A 1 138 ? -10.291 -6.256 3.137 1.00 86.69 138 VAL A N 1
ATOM 1136 C CA . VAL A 1 138 ? -9.719 -7.568 3.464 1.00 86.69 138 VAL A CA 1
ATOM 1137 C C . VAL A 1 138 ? -10.783 -8.397 4.159 1.00 86.69 138 VAL A C 1
ATOM 1139 O O . VAL A 1 138 ? -11.403 -7.949 5.114 1.00 86.69 138 VAL A O 1
ATOM 1142 N N . TRP A 1 139 ? -11.015 -9.620 3.700 1.00 83.12 139 TRP A N 1
ATOM 1143 C CA . TRP A 1 139 ? -11.971 -10.494 4.367 1.00 83.12 139 TRP A CA 1
ATOM 1144 C C . TRP A 1 139 ? -11.299 -11.306 5.477 1.00 83.12 139 TRP A C 1
ATOM 1146 O O . TRP A 1 139 ? -10.269 -11.943 5.259 1.00 83.12 139 TRP A O 1
ATOM 1156 N N . HIS A 1 140 ? -11.939 -11.350 6.646 1.00 79.19 140 HIS A N 1
ATOM 1157 C CA . HIS A 1 140 ? -11.557 -12.225 7.751 1.00 79.19 140 HIS A CA 1
ATOM 1158 C C . HIS A 1 140 ? -12.719 -13.132 8.132 1.00 79.19 140 HIS A C 1
ATOM 1160 O O . HIS A 1 140 ? -13.860 -12.685 8.232 1.00 79.19 140 HIS A O 1
ATOM 1166 N N . ILE A 1 141 ? -12.409 -14.388 8.467 1.00 79.56 141 ILE A N 1
ATOM 1167 C CA . ILE A 1 141 ? -13.390 -15.367 8.967 1.00 79.56 141 ILE A CA 1
ATOM 1168 C C . ILE A 1 141 ? -14.181 -14.801 10.158 1.00 79.56 141 ILE A C 1
ATOM 1170 O O . ILE A 1 141 ? -15.385 -15.026 10.267 1.00 79.56 141 ILE A O 1
ATOM 1174 N N . SER A 1 142 ? -13.523 -14.026 11.026 1.00 76.50 142 SER A N 1
ATOM 1175 C CA . SER A 1 142 ? -14.129 -13.387 12.200 1.00 76.50 142 SER A CA 1
ATOM 1176 C C . SER A 1 142 ? -15.208 -12.349 11.869 1.00 76.50 142 SER A C 1
ATOM 1178 O O . SER A 1 142 ? -16.066 -12.105 12.713 1.00 76.50 142 SER A O 1
ATOM 1180 N N . ARG A 1 143 ? -15.197 -11.756 10.665 1.00 79.25 143 ARG A N 1
ATOM 1181 C CA . ARG A 1 143 ? -16.212 -10.788 10.205 1.00 79.25 143 ARG A CA 1
ATOM 1182 C C . ARG A 1 143 ? -17.499 -11.475 9.723 1.00 79.25 143 ARG A C 1
ATOM 1184 O O . ARG A 1 143 ? -18.541 -10.833 9.633 1.00 79.25 143 ARG A O 1
ATOM 1191 N N . GLY A 1 144 ? -17.443 -12.786 9.471 1.00 73.88 144 GLY A N 1
ATOM 1192 C CA . GLY A 1 144 ? -18.558 -13.571 8.950 1.00 73.88 144 GLY A CA 1
ATOM 1193 C C . GLY A 1 144 ? -18.774 -13.394 7.442 1.00 73.88 144 GLY A C 1
ATOM 1194 O O . GLY A 1 144 ? -18.237 -12.491 6.805 1.00 73.88 144 GLY A O 1
ATOM 1195 N N . ILE A 1 145 ? -19.557 -14.296 6.845 1.00 71.31 145 ILE A N 1
ATOM 1196 C CA . ILE A 1 145 ? -19.823 -14.301 5.395 1.00 71.31 145 ILE A CA 1
ATOM 1197 C C . ILE A 1 145 ? -20.813 -13.211 4.962 1.00 71.31 145 ILE A C 1
ATOM 1199 O O . ILE A 1 145 ? -20.846 -12.840 3.795 1.00 71.31 145 ILE A O 1
ATOM 1203 N N . GLU A 1 146 ? -21.620 -12.705 5.898 1.00 70.50 146 GLU A N 1
ATOM 1204 C CA . GLU A 1 146 ? -22.658 -11.706 5.619 1.00 70.50 146 GLU A CA 1
ATOM 1205 C C . GLU A 1 146 ? -22.081 -10.314 5.332 1.00 70.50 146 GLU A C 1
ATOM 1207 O O . GLU A 1 146 ? -22.744 -9.526 4.675 1.00 70.50 146 GLU A O 1
ATOM 1212 N N . GLU A 1 147 ? -20.850 -10.011 5.763 1.00 67.56 147 GLU A N 1
ATOM 1213 C CA . GLU A 1 147 ? -20.169 -8.763 5.377 1.00 67.56 147 GLU A CA 1
ATOM 1214 C C . GLU A 1 147 ? -19.711 -8.774 3.914 1.00 67.56 147 GLU A C 1
ATOM 1216 O O . GLU A 1 147 ? -19.559 -7.720 3.307 1.00 67.56 147 GLU A O 1
ATOM 1221 N N . TRP A 1 148 ? -19.515 -9.962 3.339 1.00 61.34 148 TRP A N 1
ATOM 1222 C CA . TRP A 1 148 ? -18.963 -10.115 1.995 1.00 61.34 148 TRP A CA 1
ATOM 1223 C C . TRP A 1 148 ? -20.031 -10.208 0.891 1.00 61.34 148 TRP A C 1
ATOM 1225 O O . TRP A 1 148 ? -19.688 -10.194 -0.292 1.00 61.34 148 TRP A O 1
ATOM 1235 N N . LYS A 1 149 ? -21.310 -10.337 1.265 1.00 54.66 149 LYS A N 1
ATOM 1236 C CA . LYS A 1 149 ? -22.446 -10.344 0.330 1.00 54.66 149 LYS A CA 1
ATOM 1237 C C . LYS A 1 149 ? -22.857 -8.930 -0.061 1.00 54.66 149 LYS A C 1
ATOM 1239 O O . LYS A 1 149 ? -23.190 -8.757 -1.254 1.00 54.66 149 LYS A O 1
#